Protein AF-A0A0F9AP62-F1 (afdb_monomer)

Nearest PDB structures (foldseek):
  9b1e-assembly1_J  TM=6.832E-01  e=3.474E+00  Saccharomyces cerevisiae W303
  2ya3-assembly1_B  TM=5.197E-01  e=8.000E+00  Homo sapiens
  3l0x-assembly1_B  TM=3.442E-01  e=4.967E+00  Saccharomyces cerevisiae
  3pge-assembly1_A  TM=2.169E-01  e=8.491E+00  Saccharomyces cerevisiae

Foldseek 3Di:
DVCVVQVFDDDPDLVCCLPVDVVNGVHPPQLSVLSNVLCVPAVVVVVLLVVLCVQPVCQQVDWDFDVPPHTDIFGFGFPCSVDPDPVPTDRVVSHGPVVSVVVNVVSVVVSVVSNCVVVVHDDDQDDDDDPCVPQPPCQVDFDFSDWDFRPDVVIWIWTWGDDNHDTDIDTD

pLDDT: mean 77.61, std 14.96, range [40.72, 95.38]

Sequence (172 aa):
MIGRELNVNLPQSMNRVITGRPQKYKIKVENFRIIKRYWSRSGKRVKVYRDVDQHHFVLASNVYLELKPKEKILVMFPDNPEVKKIEEFTYNNNYDAIEFLEKSFTELHSFIEEVAKEFGYKQEKFAQGINLDKVGELREKNGTIAVMIENVNPMRGLFINYDQGNLEIHPI

Solvent-accessible surface area (backbone atoms only — not comparable to full-atom values): 10634 Å² total; per-residue (Å²): 112,72,48,68,80,67,75,41,85,73,66,99,41,71,67,56,52,72,73,56,49,50,75,79,64,72,47,52,71,67,61,46,49,55,55,49,51,40,34,74,75,36,52,53,59,54,49,41,52,50,52,41,34,75,75,64,72,48,58,74,67,48,66,46,78,39,74,68,97,56,76,43,82,41,35,37,33,55,74,51,55,86,57,90,50,76,92,73,54,42,60,89,78,64,40,45,42,62,64,50,49,54,52,43,49,51,49,49,52,51,46,51,53,55,53,39,46,78,73,69,52,75,92,71,90,78,79,83,74,85,80,62,87,79,69,62,78,61,84,80,54,79,49,82,78,50,80,48,75,47,92,47,93,73,73,41,38,38,43,33,41,31,55,98,83,44,78,45,80,40,80,99

Secondary structure (DSSP, 8-state):
-HHHHTTS---SSHHHHHHS-GGGGT--HHHHHHHHHHIIIIIHHHHHHHHHHHHHS-TT--EEEE-SSS-EEEEEEPS-TT-S-GGG---TT-EEHHHHHHHHHHHHHHHHHHHHHHTT------------TTS--GGG--EEEEEEEE--SS-EEEEEEEETTEEEEEE-

Mean predicted aligned error: 12.1 Å

Radius of gyration: 21.31 Å; Cα contacts (8 Å, |Δi|>4): 179; chains: 1; bounding box: 46×51×43 Å

Structure (mmCIF, N/CA/C/O backbone):
data_AF-A0A0F9AP62-F1
#
_entry.id   AF-A0A0F9AP62-F1
#
loop_
_atom_site.group_PDB
_atom_site.id
_atom_site.type_symbol
_atom_site.label_atom_id
_atom_site.label_alt_id
_atom_site.label_comp_id
_atom_site.label_asym_id
_atom_site.label_entity_id
_atom_site.label_seq_id
_atom_site.pdbx_PDB_ins_code
_atom_site.Cartn_x
_atom_site.Cartn_y
_atom_site.Cartn_z
_atom_site.occupancy
_atom_site.B_iso_or_equiv
_atom_site.auth_seq_id
_atom_site.auth_comp_id
_atom_site.auth_asym_id
_atom_site.auth_atom_id
_atom_site.pdbx_PDB_model_num
ATOM 1 N N . MET A 1 1 ? -20.113 7.506 8.947 1.00 51.88 1 MET A N 1
ATOM 2 C CA . MET A 1 1 ? -18.933 8.191 8.359 1.00 51.88 1 MET A CA 1
ATOM 3 C C . MET A 1 1 ? -18.205 8.901 9.500 1.00 51.88 1 MET A C 1
ATOM 5 O O . MET A 1 1 ? -18.763 9.850 10.038 1.00 51.88 1 MET A O 1
ATOM 9 N N . ILE A 1 2 ? -17.018 8.427 9.901 1.00 57.50 2 ILE A N 1
ATOM 10 C CA . ILE A 1 2 ? -16.307 8.803 11.150 1.00 57.50 2 ILE A CA 1
ATOM 11 C C . ILE A 1 2 ? -16.162 10.329 11.349 1.00 57.50 2 ILE A C 1
ATOM 13 O O . ILE A 1 2 ? -16.253 10.826 12.466 1.00 57.50 2 ILE A O 1
ATOM 17 N N . GLY A 1 3 ? -16.016 11.108 10.270 1.00 59.00 3 GLY A N 1
ATOM 18 C CA . GLY A 1 3 ? -15.935 12.576 10.352 1.00 59.00 3 GLY A CA 1
ATOM 19 C C . GLY A 1 3 ? -17.182 13.257 10.938 1.00 59.00 3 GLY A C 1
ATOM 20 O O . GLY A 1 3 ? -17.052 14.277 11.611 1.00 59.00 3 GLY A O 1
ATOM 21 N N . ARG A 1 4 ? -18.380 12.679 10.746 1.00 63.47 4 ARG A N 1
ATOM 22 C CA . ARG A 1 4 ? -19.620 13.186 11.364 1.00 63.47 4 ARG A CA 1
ATOM 23 C C . ARG A 1 4 ? -19.666 12.906 12.864 1.00 63.47 4 ARG A C 1
ATOM 25 O O . ARG A 1 4 ? -20.085 13.776 13.614 1.00 63.47 4 ARG A O 1
ATOM 32 N N . GLU A 1 5 ? -19.201 11.736 13.297 1.00 66.88 5 GLU A N 1
ATOM 33 C CA . GLU A 1 5 ? -19.148 11.370 14.721 1.00 66.88 5 GLU A CA 1
ATOM 34 C C . GLU A 1 5 ? -18.139 12.223 15.496 1.00 66.88 5 GLU A C 1
ATOM 36 O O . GLU A 1 5 ? -18.385 12.596 16.638 1.00 66.88 5 GLU A O 1
ATOM 41 N N . LEU A 1 6 ? -17.019 12.585 14.863 1.00 66.94 6 LEU A N 1
ATOM 42 C CA . LEU A 1 6 ? -15.981 13.403 15.493 1.00 66.94 6 LEU A CA 1
ATOM 43 C C . LEU A 1 6 ? -16.259 14.918 15.430 1.00 66.94 6 LEU A C 1
ATOM 45 O O . LEU A 1 6 ? -15.515 15.689 16.036 1.00 66.94 6 LEU A O 1
ATOM 49 N N . ASN A 1 7 ? -17.295 15.354 14.700 1.00 71.69 7 ASN A N 1
ATOM 50 C CA . ASN A 1 7 ? -17.626 16.764 14.448 1.00 71.69 7 ASN A CA 1
ATOM 51 C C . ASN A 1 7 ? -16.391 17.616 14.067 1.00 71.69 7 ASN A C 1
ATOM 53 O O . ASN A 1 7 ? -16.155 18.705 14.602 1.00 71.69 7 ASN A O 1
ATOM 57 N N . VAL A 1 8 ? -15.550 17.075 13.180 1.00 70.31 8 VAL A N 1
ATOM 58 C CA . VAL A 1 8 ? -14.331 17.726 12.681 1.00 70.31 8 VAL A CA 1
ATOM 59 C C . VAL A 1 8 ? -14.197 17.537 11.179 1.00 70.31 8 VAL A C 1
ATOM 61 O O . VAL A 1 8 ? -14.470 16.468 10.632 1.00 70.31 8 VAL A O 1
ATOM 64 N N . ASN A 1 9 ? -13.686 18.572 10.515 1.00 70.75 9 ASN A N 1
ATOM 65 C CA . ASN A 1 9 ? -13.249 18.470 9.131 1.00 70.75 9 ASN A CA 1
ATOM 66 C C . ASN A 1 9 ? -11.968 17.634 9.078 1.00 70.75 9 ASN A C 1
ATOM 68 O O . ASN A 1 9 ? -10.872 18.121 9.374 1.00 70.75 9 ASN A O 1
ATOM 72 N N . LEU A 1 10 ? -12.116 16.360 8.719 1.00 69.81 10 LEU A N 1
ATOM 73 C CA . LEU A 1 10 ? -10.975 15.499 8.444 1.00 69.81 10 LEU A CA 1
ATOM 74 C C . LEU A 1 10 ? -10.227 16.033 7.212 1.00 69.81 10 LEU A C 1
ATOM 76 O O . LEU A 1 10 ? -10.851 16.466 6.240 1.00 69.81 10 LEU A O 1
ATOM 80 N N . PRO A 1 11 ? -8.887 16.042 7.228 1.00 73.25 11 PRO A N 1
ATOM 81 C CA . PRO A 1 11 ? -8.124 16.536 6.097 1.00 73.25 11 PRO A CA 1
ATOM 82 C C . PRO A 1 11 ? -8.248 15.577 4.910 1.00 73.25 11 PRO A C 1
ATOM 84 O O . PRO A 1 11 ? -8.296 14.361 5.071 1.00 73.25 11 PRO A O 1
ATOM 87 N N . GLN A 1 12 ? -8.189 16.131 3.699 1.00 77.81 12 GLN A N 1
ATOM 88 C CA . GLN A 1 12 ? -8.251 15.359 2.450 1.00 77.81 12 GLN A CA 1
ATOM 89 C C . GLN A 1 12 ? -7.050 14.427 2.219 1.00 77.81 12 GLN A C 1
ATOM 91 O O . GLN A 1 12 ? -7.062 13.625 1.292 1.00 77.81 12 GLN A O 1
ATOM 96 N N . SER A 1 13 ? -5.991 14.534 3.027 1.00 79.12 13 SER A N 1
ATOM 97 C CA . SER A 1 13 ? -4.840 13.644 2.927 1.00 79.12 13 SER A CA 1
ATOM 98 C C . SER A 1 13 ? -4.355 13.204 4.299 1.00 79.12 13 SER A C 1
ATOM 100 O O . SER A 1 13 ? -4.220 14.003 5.229 1.00 79.12 13 SER A O 1
ATOM 102 N N . MET A 1 14 ? -4.025 11.919 4.406 1.00 83.12 14 MET A N 1
ATOM 103 C CA . MET A 1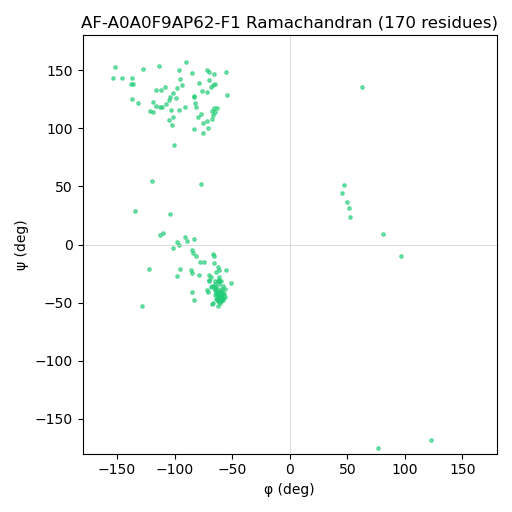 14 ? -3.455 11.344 5.622 1.00 83.12 14 MET A CA 1
ATOM 104 C C . MET A 1 14 ? -2.116 12.003 5.978 1.00 83.12 14 MET A C 1
ATOM 106 O O . MET A 1 14 ? -1.852 12.262 7.147 1.00 83.12 14 MET A O 1
ATOM 110 N N . ASN A 1 15 ? -1.325 12.410 4.979 1.00 84.88 15 ASN A N 1
ATOM 111 C CA . ASN A 1 15 ? -0.091 13.164 5.204 1.00 84.88 15 ASN A CA 1
ATOM 112 C C . ASN A 1 15 ? -0.331 14.456 6.013 1.00 84.88 15 ASN A C 1
ATOM 114 O O . ASN A 1 15 ? 0.454 14.769 6.900 1.00 84.88 15 ASN A O 1
ATOM 118 N N . ARG A 1 16 ? -1.442 15.175 5.775 1.00 84.12 16 ARG A N 1
ATOM 119 C CA . ARG A 1 16 ? -1.819 16.366 6.563 1.00 84.12 16 ARG A CA 1
ATOM 120 C C . ARG A 1 16 ? -2.226 16.036 8.000 1.00 84.12 16 ARG A C 1
ATOM 122 O O . ARG A 1 16 ? -2.076 16.897 8.867 1.00 84.12 16 ARG A O 1
ATOM 129 N N . VAL A 1 17 ? -2.746 14.833 8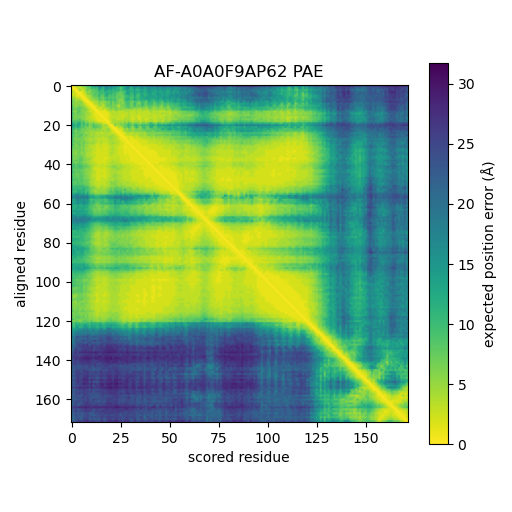.261 1.00 84.44 17 VAL A N 1
ATOM 130 C CA . VAL A 1 17 ? -2.984 14.349 9.634 1.00 84.44 17 VAL A CA 1
ATOM 131 C C . VAL A 1 17 ? -1.643 14.164 10.336 1.00 84.44 17 VAL A C 1
ATOM 133 O O . VAL A 1 17 ? -1.432 14.705 11.417 1.00 84.44 17 VAL A O 1
ATOM 136 N N . ILE A 1 18 ? -0.721 13.450 9.687 1.00 86.06 18 ILE A N 1
ATOM 137 C CA . ILE A 1 18 ? 0.583 13.086 10.249 1.00 86.06 18 ILE A CA 1
ATOM 138 C C . ILE A 1 18 ? 1.451 14.314 10.543 1.00 86.06 18 ILE A C 1
ATOM 140 O O . ILE A 1 18 ? 2.091 14.365 11.592 1.00 86.06 18 ILE A O 1
ATOM 144 N N . THR A 1 19 ? 1.458 15.314 9.658 1.00 84.38 19 THR A N 1
ATOM 145 C CA . THR A 1 19 ? 2.260 16.537 9.836 1.00 84.38 19 THR A CA 1
ATOM 146 C C . THR A 1 19 ? 1.574 17.601 10.699 1.00 84.38 19 THR A C 1
ATOM 148 O O . THR A 1 19 ? 2.249 18.431 11.303 1.00 84.38 19 THR A O 1
ATOM 151 N N . GLY A 1 20 ? 0.239 17.591 10.788 1.00 71.88 20 GLY A N 1
ATOM 152 C CA . GLY A 1 20 ? -0.566 18.690 11.336 1.00 71.88 20 GLY A CA 1
ATOM 153 C C . GLY A 1 20 ? -0.739 18.749 12.858 1.00 71.88 20 GLY A C 1
ATOM 154 O O . GLY A 1 20 ? -1.461 19.629 13.319 1.00 71.88 20 GLY A O 1
ATOM 155 N N . ARG A 1 21 ? -0.078 17.862 13.619 1.00 68.56 21 ARG A N 1
ATOM 156 C CA . ARG A 1 21 ? -0.275 17.595 15.063 1.00 68.56 21 ARG A CA 1
ATOM 157 C C . ARG A 1 21 ? -1.689 17.049 15.397 1.00 68.56 21 ARG A C 1
ATOM 159 O O . ARG A 1 21 ? -2.688 17.579 14.912 1.00 68.56 21 ARG A O 1
ATOM 166 N N . PRO A 1 22 ? -1.820 16.013 16.249 1.00 68.88 22 PRO A N 1
ATOM 167 C CA . PRO A 1 22 ? -3.103 15.342 16.524 1.00 68.88 22 PRO A CA 1
ATOM 168 C C . PRO A 1 22 ? -4.190 16.255 17.109 1.00 68.88 22 PRO A C 1
ATOM 170 O O . PRO A 1 22 ? -5.373 16.077 16.816 1.00 68.88 22 PRO A O 1
ATOM 173 N N . GLN A 1 23 ? -3.793 17.271 17.883 1.00 71.00 23 GLN A N 1
ATOM 174 C CA . GLN A 1 23 ? -4.707 18.202 18.551 1.00 71.00 23 GLN A CA 1
ATOM 175 C C . GLN A 1 23 ? -5.557 19.003 17.556 1.00 71.00 23 GLN A C 1
ATOM 177 O O . GLN A 1 23 ? -6.716 19.295 17.840 1.00 71.00 23 GLN A O 1
ATOM 182 N N . LYS A 1 24 ? -5.019 19.298 16.364 1.00 77.81 24 LYS A N 1
ATOM 183 C CA . LYS A 1 24 ? -5.723 20.057 15.321 1.00 77.81 24 LYS A CA 1
ATOM 184 C C . LYS A 1 24 ? -6.996 19.355 14.839 1.00 77.81 24 LYS A C 1
ATOM 186 O O . LYS A 1 24 ? -7.955 20.020 14.465 1.00 77.81 24 LYS A O 1
ATOM 191 N N . TYR A 1 25 ? -7.004 18.024 14.858 1.00 77.00 25 TYR A N 1
ATOM 192 C CA . TYR A 1 25 ? -8.103 17.208 14.337 1.00 77.00 25 TYR A CA 1
ATOM 193 C C . TYR A 1 25 ? -8.894 16.501 15.441 1.00 77.00 25 TYR A C 1
ATOM 195 O O . TYR A 1 25 ? -9.704 15.633 15.136 1.00 77.00 25 TYR A O 1
ATOM 203 N N . LYS A 1 26 ? -8.654 16.850 16.716 1.00 80.75 26 LYS A N 1
ATOM 204 C CA . LYS A 1 26 ? -9.278 16.213 17.891 1.00 80.75 26 LYS A CA 1
ATOM 205 C C . LYS A 1 26 ? -9.163 14.678 17.885 1.00 80.75 26 LYS A C 1
ATOM 207 O O . LYS A 1 26 ? -10.037 13.976 18.384 1.00 80.75 26 LYS A O 1
ATOM 212 N N . ILE A 1 27 ? -8.083 14.148 17.311 1.00 81.25 27 ILE A N 1
ATOM 213 C CA . ILE A 1 27 ? -7.835 12.705 17.266 1.00 81.25 27 ILE A CA 1
ATOM 214 C C . ILE A 1 27 ? -7.202 12.299 18.599 1.00 81.25 27 ILE A C 1
ATOM 216 O O . ILE A 1 27 ? -6.200 12.891 19.008 1.00 81.25 27 ILE A O 1
ATOM 220 N N . LYS A 1 28 ? -7.776 11.289 19.268 1.00 85.19 28 LYS A N 1
ATOM 221 C CA . LYS A 1 28 ? -7.199 10.693 20.486 1.00 85.19 28 LYS A CA 1
ATOM 222 C C . LYS A 1 28 ? -5.769 10.212 20.225 1.00 85.19 28 LYS A C 1
ATOM 224 O O . LYS A 1 28 ? -5.437 9.807 19.109 1.00 85.19 28 LYS A O 1
ATOM 229 N N . VAL A 1 29 ? -4.916 10.253 21.246 1.00 85.44 29 VAL A N 1
ATOM 230 C CA . VAL A 1 29 ? -3.488 9.917 21.110 1.00 85.44 29 VAL A CA 1
ATOM 231 C C . VAL A 1 29 ? -3.305 8.487 20.590 1.00 85.44 29 VAL A C 1
ATOM 233 O O . VAL A 1 29 ? -2.449 8.245 19.741 1.00 85.44 29 VAL A O 1
ATOM 236 N N . GLU A 1 30 ? -4.150 7.567 21.039 1.00 85.75 30 GLU A N 1
ATOM 237 C CA . GLU A 1 30 ? -4.185 6.152 20.669 1.00 85.75 30 GLU A CA 1
ATOM 238 C C . GLU A 1 30 ? -4.488 5.988 19.173 1.00 85.75 30 GLU A C 1
ATOM 240 O O . GLU A 1 30 ? -3.676 5.434 18.428 1.00 85.75 30 GLU A O 1
ATOM 245 N N . ASN A 1 31 ? -5.573 6.602 18.695 1.00 86.75 31 ASN A N 1
ATOM 246 C CA . ASN A 1 31 ? -5.947 6.606 17.277 1.00 86.75 31 ASN A CA 1
ATOM 247 C C . ASN A 1 31 ? -4.849 7.232 16.409 1.00 86.75 31 ASN A C 1
ATOM 249 O O . ASN A 1 31 ? -4.532 6.735 15.328 1.00 86.75 31 ASN A O 1
ATOM 253 N N . PHE A 1 32 ? -4.221 8.311 16.882 1.00 88.19 32 PHE A N 1
ATOM 254 C CA . PHE A 1 32 ? -3.126 8.942 16.154 1.00 88.19 32 PHE A CA 1
ATOM 255 C C . PHE A 1 32 ? -1.896 8.032 16.044 1.00 88.19 32 PHE A C 1
ATOM 257 O O . PHE A 1 32 ? -1.238 8.024 15.003 1.00 88.19 32 PHE A O 1
ATOM 264 N N . ARG A 1 33 ? -1.590 7.233 17.077 1.00 90.06 33 ARG A N 1
ATOM 265 C CA . ARG A 1 33 ? -0.510 6.234 17.024 1.00 90.06 33 ARG A CA 1
ATOM 266 C C . ARG A 1 33 ? -0.793 5.157 15.977 1.00 90.06 33 ARG A C 1
ATOM 268 O O . ARG A 1 33 ? 0.118 4.836 15.216 1.00 90.06 33 ARG A O 1
ATOM 275 N N . ILE A 1 34 ? -2.029 4.662 15.893 1.00 92.38 34 ILE A N 1
ATOM 276 C CA . ILE A 1 34 ? -2.455 3.683 14.876 1.00 92.38 34 ILE A CA 1
ATOM 277 C C . ILE A 1 34 ? -2.272 4.261 13.465 1.00 92.38 34 ILE A C 1
ATOM 279 O O . ILE A 1 34 ? -1.582 3.667 12.634 1.00 92.38 34 ILE A O 1
ATOM 283 N N . ILE A 1 35 ? -2.785 5.474 13.222 1.00 91.62 35 ILE A N 1
ATOM 284 C CA . ILE A 1 35 ? -2.648 6.173 11.931 1.00 91.62 35 ILE A CA 1
ATOM 285 C C . ILE A 1 35 ? -1.170 6.379 11.575 1.00 91.62 35 ILE A C 1
ATOM 287 O O . ILE A 1 35 ? -0.754 6.106 10.448 1.00 91.62 35 ILE A O 1
ATOM 291 N N . LYS A 1 36 ? -0.352 6.835 12.532 1.00 91.81 36 LYS A N 1
ATOM 292 C CA . LYS A 1 36 ? 1.081 7.069 12.316 1.00 91.81 36 LYS A CA 1
ATOM 293 C C . LYS A 1 36 ? 1.826 5.780 11.983 1.00 91.81 36 LYS A C 1
ATOM 295 O O . LYS A 1 36 ? 2.654 5.799 11.075 1.00 91.81 36 LYS A O 1
ATOM 300 N N . ARG A 1 37 ? 1.514 4.680 12.674 1.00 94.38 37 ARG A N 1
ATOM 301 C CA . ARG A 1 37 ? 2.108 3.361 12.431 1.00 94.38 37 ARG A CA 1
ATOM 302 C C . ARG A 1 37 ? 1.781 2.848 11.031 1.00 94.38 37 ARG A C 1
ATOM 304 O O . ARG A 1 37 ? 2.699 2.454 10.315 1.00 94.38 37 ARG A O 1
ATOM 311 N N . TYR A 1 38 ? 0.512 2.892 10.626 1.00 95.38 38 TYR A N 1
ATOM 312 C CA . TYR A 1 38 ? 0.111 2.517 9.267 1.00 95.38 38 TYR A CA 1
ATOM 313 C C . TYR A 1 38 ? 0.827 3.374 8.217 1.00 95.38 38 TYR A C 1
ATOM 315 O O . TYR A 1 38 ? 1.414 2.852 7.266 1.00 95.38 38 TYR A O 1
ATOM 323 N N . TRP A 1 39 ? 0.841 4.694 8.420 1.00 94.75 39 TRP A N 1
ATOM 324 C CA . TRP A 1 39 ? 1.472 5.623 7.491 1.00 94.75 39 TRP A CA 1
ATOM 325 C C . TRP A 1 39 ? 2.963 5.341 7.298 1.00 94.75 39 TRP A C 1
ATOM 327 O O . TRP A 1 39 ? 3.438 5.338 6.164 1.00 94.75 39 TRP A O 1
ATOM 337 N N . SER A 1 40 ? 3.698 5.085 8.387 1.00 93.00 40 SER A N 1
ATOM 338 C CA . SER A 1 40 ? 5.132 4.790 8.322 1.00 93.00 40 SER A CA 1
ATOM 339 C C . SER A 1 40 ? 5.448 3.430 7.707 1.00 93.00 40 SER A C 1
ATOM 341 O O . SER A 1 40 ? 6.511 3.289 7.115 1.00 93.00 40 SER A O 1
ATOM 343 N N . ARG A 1 41 ? 4.557 2.442 7.860 1.00 93.12 41 ARG A N 1
ATOM 344 C CA . ARG A 1 41 ? 4.772 1.076 7.362 1.00 93.12 41 ARG A CA 1
ATOM 345 C C . ARG A 1 41 ? 4.417 0.918 5.884 1.00 93.12 41 ARG A C 1
ATOM 347 O O . ARG A 1 41 ? 5.236 0.411 5.129 1.00 93.12 41 ARG A O 1
ATOM 354 N N . SER A 1 42 ? 3.242 1.408 5.483 1.00 94.19 42 SER A N 1
ATOM 355 C CA . SER A 1 42 ? 2.708 1.225 4.124 1.00 94.19 42 SER A CA 1
ATOM 356 C C . SER A 1 42 ? 2.276 2.526 3.474 1.00 94.19 42 SER A C 1
ATOM 358 O O . SER A 1 42 ? 2.704 2.850 2.366 1.00 94.19 42 SER A O 1
ATOM 360 N N . GLY A 1 43 ? 1.428 3.297 4.167 1.00 93.75 43 GLY A N 1
ATOM 361 C CA . GLY A 1 43 ? 0.625 4.345 3.531 1.00 93.75 43 GLY A CA 1
ATOM 362 C C . GLY A 1 43 ? 1.457 5.405 2.806 1.00 93.75 43 GLY A C 1
ATOM 363 O O . GLY A 1 43 ? 1.075 5.860 1.726 1.00 93.75 43 GLY A O 1
ATOM 364 N N . LYS A 1 44 ? 2.628 5.757 3.354 1.00 94.25 44 LYS A N 1
ATOM 365 C CA . LYS A 1 44 ? 3.559 6.683 2.704 1.00 94.25 44 LYS A CA 1
ATOM 366 C C . LYS A 1 44 ? 4.061 6.133 1.368 1.00 94.25 44 LYS A C 1
ATOM 368 O O . LYS A 1 44 ? 4.047 6.872 0.391 1.00 94.25 44 LYS A O 1
ATOM 373 N N . ARG A 1 45 ? 4.496 4.870 1.315 1.00 93.25 45 ARG A N 1
ATOM 374 C CA . ARG A 1 45 ? 5.080 4.265 0.108 1.00 93.25 45 ARG A CA 1
ATOM 375 C C . ARG A 1 45 ? 4.021 4.019 -0.966 1.00 93.25 45 ARG A C 1
ATOM 377 O O . ARG A 1 45 ? 4.250 4.370 -2.116 1.00 93.25 45 ARG A O 1
ATOM 384 N N . VAL A 1 46 ? 2.832 3.552 -0.571 1.00 94.31 46 VAL A N 1
ATOM 385 C CA . VAL A 1 46 ? 1.668 3.429 -1.471 1.00 94.31 46 VAL A CA 1
ATOM 386 C C . VAL A 1 46 ? 1.333 4.770 -2.117 1.00 94.31 46 VAL A C 1
ATOM 388 O O . VAL A 1 46 ? 1.134 4.837 -3.326 1.00 94.31 46 VAL A O 1
ATOM 391 N N . LYS A 1 47 ? 1.316 5.860 -1.334 1.00 92.94 47 LYS A N 1
ATOM 392 C CA . LYS A 1 47 ? 1.101 7.203 -1.885 1.00 92.94 47 LYS A CA 1
ATOM 393 C C . LYS A 1 47 ? 2.148 7.544 -2.945 1.00 92.94 47 LYS A C 1
ATOM 395 O O . LYS A 1 47 ? 1.767 8.071 -3.978 1.00 92.94 47 LYS A O 1
ATOM 400 N N . VAL A 1 48 ? 3.430 7.288 -2.684 1.00 92.81 48 VAL A N 1
ATOM 401 C CA . VAL A 1 48 ? 4.502 7.645 -3.627 1.00 92.81 48 VAL A CA 1
ATOM 402 C C . VAL A 1 48 ? 4.320 6.909 -4.956 1.00 92.81 48 VAL A C 1
ATOM 404 O O . VAL A 1 48 ? 4.288 7.558 -5.994 1.00 92.81 48 VAL A O 1
ATOM 407 N N . TYR A 1 49 ? 4.085 5.596 -4.936 1.00 93.06 49 TYR A N 1
ATOM 408 C CA . TYR A 1 49 ? 3.842 4.837 -6.167 1.00 93.06 49 TYR A CA 1
ATOM 409 C C . TYR A 1 49 ? 2.548 5.242 -6.885 1.00 93.06 49 TYR A C 1
ATOM 411 O O . TYR A 1 49 ? 2.538 5.371 -8.104 1.00 93.06 49 TYR A O 1
ATOM 419 N N . ARG A 1 50 ? 1.468 5.528 -6.151 1.00 91.12 50 ARG A N 1
ATOM 420 C CA . ARG A 1 50 ? 0.241 6.072 -6.749 1.00 91.12 50 ARG A CA 1
ATOM 421 C C . ARG A 1 50 ? 0.489 7.425 -7.420 1.00 91.12 50 ARG A C 1
ATOM 423 O O . ARG A 1 50 ? -0.059 7.680 -8.483 1.00 91.12 50 ARG A O 1
ATOM 430 N N . ASP A 1 51 ? 1.280 8.297 -6.799 1.00 90.00 51 ASP A N 1
ATOM 431 C CA . ASP A 1 51 ? 1.608 9.599 -7.380 1.00 90.00 51 ASP A CA 1
ATOM 432 C C . ASP A 1 51 ? 2.435 9.411 -8.676 1.00 90.00 51 ASP A C 1
ATOM 434 O O . ASP A 1 51 ? 2.175 10.100 -9.659 1.00 90.00 51 ASP A O 1
ATOM 438 N N . VAL A 1 52 ? 3.352 8.433 -8.734 1.00 88.88 52 VAL A N 1
ATOM 439 C CA . VAL A 1 52 ? 4.058 8.074 -9.982 1.00 88.88 52 VAL A CA 1
ATOM 440 C C . VAL A 1 52 ? 3.081 7.602 -11.060 1.00 88.88 52 VAL A C 1
ATOM 442 O O . VAL A 1 52 ? 3.149 8.084 -12.187 1.00 88.88 52 VAL A O 1
ATOM 445 N N . ASP A 1 53 ? 2.151 6.705 -10.730 1.00 87.56 53 ASP A N 1
ATOM 446 C CA . ASP A 1 53 ? 1.149 6.204 -11.681 1.00 87.56 53 ASP A CA 1
ATOM 447 C C . ASP A 1 53 ? 0.273 7.338 -12.237 1.00 87.56 53 ASP A C 1
ATOM 449 O O . ASP A 1 53 ? 0.106 7.464 -13.446 1.00 87.56 53 ASP A O 1
ATOM 453 N N . GLN A 1 54 ? -0.183 8.244 -11.367 1.00 85.75 54 GLN A N 1
ATOM 454 C CA . GLN A 1 54 ? -1.003 9.396 -11.753 1.00 85.75 54 GLN A CA 1
ATOM 455 C C . GLN A 1 54 ? -0.281 10.406 -12.654 1.00 85.75 54 GLN A C 1
ATOM 457 O O . GLN A 1 54 ? -0.934 11.092 -13.440 1.00 85.75 54 GLN A O 1
ATOM 462 N N . HIS A 1 55 ? 1.037 10.555 -12.508 1.00 84.56 55 HIS A N 1
ATOM 463 C CA . HIS A 1 55 ? 1.807 11.562 -13.242 1.00 84.56 55 HIS A CA 1
ATOM 464 C C . HIS A 1 55 ? 2.512 11.018 -14.479 1.00 84.56 55 HIS A C 1
ATOM 466 O O . HIS A 1 55 ? 2.757 11.777 -15.416 1.00 84.56 55 HIS A O 1
ATOM 472 N N . HIS A 1 56 ? 2.832 9.729 -14.485 1.00 77.56 56 HIS A N 1
ATOM 473 C CA . HIS A 1 56 ? 3.665 9.131 -15.514 1.00 77.56 56 HIS A CA 1
ATOM 474 C C . HIS A 1 56 ? 2.979 7.974 -16.246 1.00 77.56 56 HIS A C 1
ATOM 476 O O . HIS A 1 56 ? 3.389 7.678 -17.359 1.00 77.56 56 HIS A O 1
ATOM 482 N N . PHE A 1 57 ? 1.948 7.329 -15.679 1.00 74.38 57 PHE A N 1
ATOM 483 C CA . PHE A 1 57 ? 1.293 6.137 -16.252 1.00 74.38 57 PHE A CA 1
ATOM 484 C C . PHE A 1 57 ? 2.272 4.999 -16.620 1.00 74.38 57 PHE A C 1
ATOM 486 O O .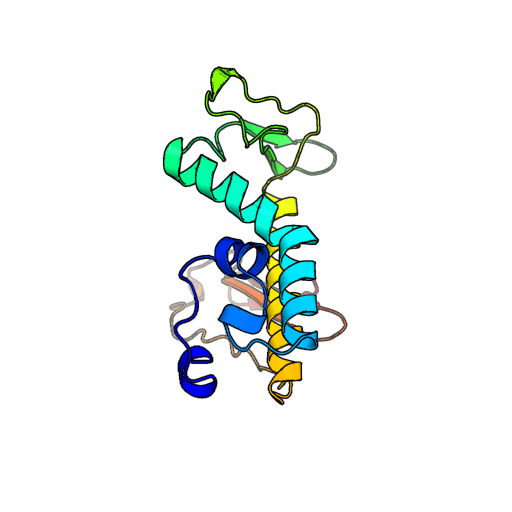 PHE A 1 57 ? 1.985 4.164 -17.474 1.00 74.38 57 PHE A O 1
ATOM 493 N N . VAL A 1 58 ? 3.449 4.957 -15.982 1.00 77.19 58 VAL A N 1
ATOM 494 C CA . VAL A 1 58 ? 4.536 4.003 -16.286 1.00 77.19 58 VAL A CA 1
ATOM 495 C C . VAL A 1 58 ? 4.786 3.000 -15.168 1.00 77.19 58 VAL A C 1
ATOM 497 O O . VAL A 1 58 ? 5.767 2.260 -15.220 1.00 77.19 58 VAL A O 1
ATOM 500 N N . LEU A 1 59 ? 3.942 2.956 -14.136 1.00 78.06 59 LEU A N 1
ATOM 501 C CA . LEU A 1 59 ? 4.216 2.121 -12.965 1.00 78.06 59 LEU A CA 1
ATOM 502 C C . LEU A 1 59 ? 4.308 0.625 -13.316 1.00 78.06 59 LEU A C 1
ATOM 504 O O . LEU A 1 59 ? 5.047 -0.113 -12.676 1.00 78.06 59 LEU A O 1
ATOM 508 N N . ALA A 1 60 ? 3.604 0.211 -14.373 1.00 78.12 60 ALA A N 1
ATOM 509 C CA . ALA A 1 60 ? 3.621 -1.138 -14.934 1.00 78.12 60 ALA A CA 1
ATOM 510 C C . ALA A 1 60 ? 4.431 -1.241 -16.245 1.00 78.12 60 ALA A C 1
ATOM 512 O O . ALA A 1 60 ? 4.135 -2.079 -17.087 1.00 78.12 60 ALA A O 1
ATOM 513 N N . SER A 1 61 ? 5.422 -0.370 -16.460 1.00 80.06 61 SER A N 1
ATOM 514 C CA . SER A 1 61 ? 6.255 -0.384 -17.679 1.00 80.06 61 SER A CA 1
ATOM 515 C C . SER A 1 61 ? 7.348 -1.457 -17.665 1.00 80.06 61 SER A C 1
ATOM 517 O O . SER A 1 61 ? 7.773 -1.913 -18.722 1.00 80.06 61 SER A O 1
ATOM 519 N N . ASN A 1 62 ? 7.803 -1.868 -16.479 1.00 85.62 62 ASN A N 1
ATOM 520 C CA . ASN A 1 62 ? 8.855 -2.867 -16.312 1.00 85.62 62 ASN A CA 1
ATOM 521 C C . ASN A 1 62 ? 8.233 -4.222 -15.973 1.00 85.62 62 ASN A C 1
ATOM 523 O O . ASN A 1 62 ? 8.078 -4.569 -14.802 1.00 85.62 62 ASN A O 1
ATOM 527 N N . VAL A 1 63 ? 7.844 -4.961 -17.011 1.00 87.75 63 VAL A N 1
ATOM 528 C CA . VAL A 1 63 ? 7.170 -6.259 -16.891 1.00 87.75 63 VAL A CA 1
ATOM 529 C C . VAL A 1 63 ? 8.036 -7.360 -17.484 1.00 87.75 63 VAL A C 1
ATOM 531 O O . VAL A 1 63 ? 8.541 -7.229 -18.597 1.00 87.75 63 VAL A O 1
ATOM 534 N N . TYR A 1 64 ? 8.172 -8.459 -16.753 1.00 87.31 64 TYR A N 1
ATOM 535 C CA . TYR A 1 64 ? 8.957 -9.624 -17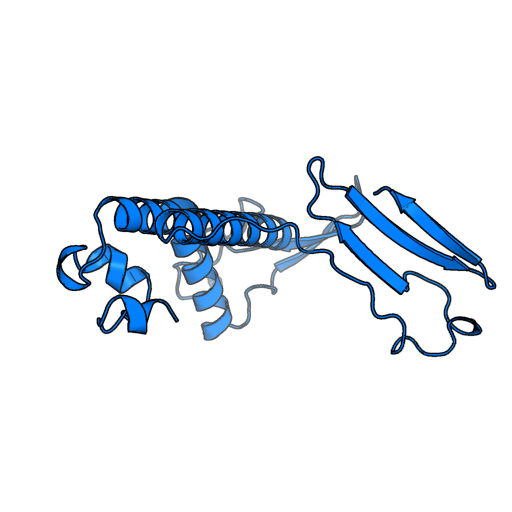.140 1.00 87.31 64 TYR A CA 1
ATOM 536 C C . TYR A 1 64 ? 8.106 -10.887 -17.030 1.00 87.31 64 TYR A C 1
ATOM 538 O O . TYR A 1 64 ? 7.202 -10.972 -16.200 1.00 87.31 64 TYR A O 1
ATOM 546 N N . LEU A 1 65 ? 8.417 -11.886 -17.851 1.00 88.12 65 LEU A N 1
ATOM 547 C CA . LEU A 1 65 ? 7.895 -13.238 -17.692 1.00 88.12 65 LEU A CA 1
ATOM 548 C C . LEU A 1 65 ? 8.986 -14.092 -17.044 1.00 88.12 65 LEU A C 1
ATOM 550 O O . LEU A 1 65 ? 10.012 -14.376 -17.663 1.00 88.12 65 LEU A O 1
ATOM 554 N N . GLU A 1 66 ? 8.784 -14.480 -15.789 1.00 85.62 66 GLU A N 1
ATOM 555 C CA . GLU A 1 66 ? 9.637 -15.457 -15.118 1.00 85.62 66 GLU A CA 1
ATOM 556 C C . GLU A 1 66 ? 9.177 -16.854 -15.532 1.00 85.62 66 GLU A C 1
ATOM 558 O O . GLU A 1 66 ? 8.018 -17.191 -15.337 1.00 85.62 66 GLU A O 1
ATOM 563 N N . LEU A 1 67 ? 10.066 -17.661 -16.122 1.00 88.19 67 LEU A N 1
ATOM 564 C CA . LEU A 1 67 ? 9.740 -19.015 -16.600 1.00 88.19 67 LEU A CA 1
ATOM 565 C C . LEU A 1 67 ? 10.092 -20.118 -15.588 1.00 88.19 67 LEU A C 1
ATOM 567 O O . LEU A 1 67 ? 9.590 -21.236 -15.681 1.00 88.19 67 LEU A O 1
ATOM 571 N N . LYS A 1 68 ? 10.998 -19.840 -14.644 1.00 84.25 68 LYS A N 1
ATOM 572 C CA . LYS A 1 68 ? 11.477 -20.784 -13.624 1.00 84.25 68 LYS A CA 1
ATOM 573 C C . LYS A 1 68 ? 11.757 -20.029 -12.320 1.00 84.25 68 LYS A C 1
ATOM 575 O O . LYS A 1 68 ? 12.308 -18.937 -12.400 1.00 84.25 68 LYS A O 1
ATOM 580 N N . PRO A 1 69 ? 11.476 -20.615 -11.139 1.00 84.62 69 PRO A N 1
ATOM 581 C CA . PRO A 1 69 ? 10.988 -21.982 -10.912 1.00 84.62 69 PRO A CA 1
ATOM 582 C C . PRO A 1 69 ? 9.491 -22.173 -11.195 1.00 84.62 69 PRO A C 1
ATOM 584 O O . PRO A 1 69 ? 9.047 -23.311 -11.327 1.00 84.62 69 PRO A O 1
ATOM 587 N N . LYS A 1 70 ? 8.723 -21.087 -11.310 1.00 82.25 70 LYS A N 1
ATOM 588 C CA . LYS A 1 70 ? 7.298 -21.105 -11.637 1.00 82.25 70 LYS A CA 1
ATOM 589 C C . LYS A 1 70 ? 7.018 -20.026 -12.671 1.00 82.25 70 LYS A C 1
ATOM 591 O O . LYS A 1 70 ? 7.542 -18.925 -12.545 1.00 82.25 70 LYS A O 1
ATOM 596 N N . GLU A 1 71 ? 6.192 -20.344 -13.660 1.00 86.69 71 GLU A N 1
ATOM 597 C CA . GLU A 1 71 ? 5.776 -19.363 -14.655 1.00 86.69 71 GLU A CA 1
ATOM 598 C C . GLU A 1 71 ? 4.927 -18.269 -13.994 1.00 86.69 71 GLU A C 1
ATOM 600 O O . GLU A 1 71 ? 3.873 -18.562 -13.419 1.00 86.69 71 GLU A O 1
ATOM 605 N N . LYS A 1 72 ? 5.404 -17.020 -14.021 1.00 85.75 72 LYS A N 1
ATOM 606 C CA . LYS A 1 72 ? 4.665 -15.863 -13.504 1.00 85.75 72 LYS A CA 1
ATOM 607 C C . LYS A 1 72 ? 5.038 -14.569 -14.214 1.00 85.75 72 LYS A C 1
ATOM 609 O O . LYS A 1 72 ? 6.160 -14.388 -14.682 1.00 85.75 72 LYS A O 1
ATOM 614 N N . ILE A 1 73 ? 4.087 -13.642 -14.239 1.00 85.19 73 ILE A N 1
ATOM 615 C CA . ILE A 1 73 ? 4.334 -12.264 -14.655 1.00 85.19 73 ILE A CA 1
ATOM 616 C C . ILE A 1 73 ? 4.883 -11.504 -13.451 1.00 85.19 73 ILE A C 1
ATOM 618 O O . ILE A 1 73 ? 4.286 -11.500 -12.378 1.00 85.19 73 ILE A O 1
ATOM 622 N N . LEU A 1 74 ? 6.020 -10.860 -13.658 1.00 87.44 74 LEU A N 1
ATOM 623 C CA . LEU A 1 74 ? 6.673 -9.976 -12.715 1.00 87.44 74 LEU A CA 1
ATOM 624 C C . LEU A 1 74 ? 6.458 -8.540 -13.170 1.00 87.44 74 LEU A C 1
ATOM 626 O O . LEU A 1 74 ? 6.823 -8.191 -14.289 1.00 87.44 74 LEU A O 1
ATOM 630 N N . VAL A 1 75 ? 5.909 -7.696 -12.305 1.00 90.56 75 VAL A N 1
ATOM 631 C CA . VAL A 1 75 ? 5.810 -6.254 -12.551 1.00 90.56 75 VAL A CA 1
ATOM 632 C C . VAL A 1 75 ? 6.728 -5.572 -11.552 1.00 90.56 75 VAL A C 1
ATOM 634 O O . VAL A 1 75 ? 6.537 -5.725 -10.354 1.00 90.56 75 VAL A O 1
ATOM 637 N N . MET A 1 76 ? 7.745 -4.856 -12.019 1.00 91.44 76 MET A N 1
ATOM 638 C CA . MET A 1 76 ? 8.755 -4.251 -11.155 1.00 91.44 76 MET A CA 1
ATOM 639 C C . MET A 1 76 ? 8.452 -2.780 -10.910 1.00 91.44 76 MET A C 1
ATOM 641 O O . MET A 1 76 ? 8.324 -1.985 -11.842 1.00 91.44 76 MET A O 1
ATOM 645 N N . PHE A 1 77 ? 8.386 -2.404 -9.639 1.00 92.81 77 PHE A N 1
ATOM 646 C CA . PHE A 1 77 ? 8.336 -1.013 -9.220 1.00 92.81 77 PHE A CA 1
ATOM 647 C C . PHE A 1 77 ? 9.737 -0.410 -9.113 1.00 92.81 77 PHE A C 1
ATOM 649 O O . PHE A 1 77 ? 10.679 -1.111 -8.739 1.00 92.81 77 PHE A O 1
ATOM 656 N N . PRO A 1 78 ? 9.882 0.899 -9.397 1.00 93.06 78 PRO A N 1
ATOM 657 C CA . PRO A 1 78 ? 11.164 1.565 -9.253 1.00 93.06 78 PRO A CA 1
ATOM 658 C C . PRO A 1 78 ? 11.590 1.623 -7.782 1.00 93.06 78 PRO A C 1
ATOM 660 O O . PRO A 1 78 ? 10.758 1.752 -6.872 1.00 93.06 78 PRO A O 1
ATOM 663 N N . ASP A 1 79 ? 12.897 1.552 -7.549 1.00 92.56 79 ASP A N 1
ATOM 664 C CA . ASP A 1 79 ? 13.508 1.651 -6.220 1.00 92.56 79 ASP A CA 1
ATOM 665 C C . ASP A 1 79 ? 13.411 3.068 -5.648 1.00 92.56 79 ASP A C 1
ATOM 667 O O . ASP A 1 79 ? 13.322 3.246 -4.433 1.00 92.56 79 ASP A O 1
ATOM 671 N N . ASN A 1 80 ? 13.428 4.057 -6.542 1.00 93.19 80 ASN A N 1
ATOM 672 C CA . ASN A 1 80 ? 13.516 5.492 -6.284 1.00 93.19 80 ASN A CA 1
ATOM 673 C C . ASN A 1 80 ? 12.291 6.259 -6.836 1.00 93.19 80 ASN A C 1
ATOM 675 O O . ASN A 1 80 ? 12.439 7.203 -7.619 1.00 93.19 80 ASN A O 1
ATOM 679 N N . PRO A 1 81 ? 11.055 5.879 -6.459 1.00 91.81 81 PRO A N 1
ATOM 680 C CA . PRO A 1 81 ? 9.829 6.444 -7.028 1.00 91.81 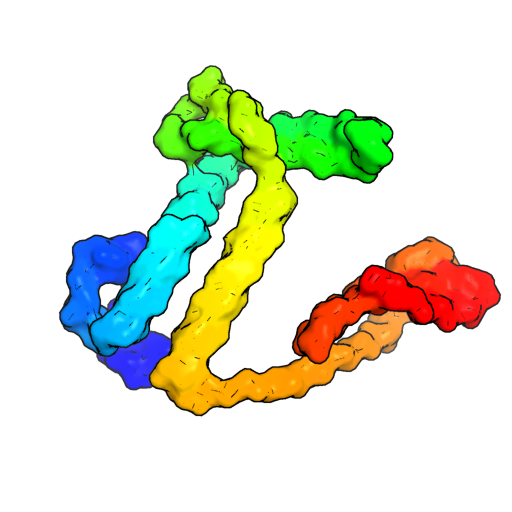81 PRO A CA 1
ATOM 681 C C . PRO A 1 81 ? 9.600 7.930 -6.690 1.00 91.81 81 PRO A C 1
ATOM 683 O O . PRO A 1 81 ? 8.669 8.550 -7.190 1.00 91.81 81 PRO A O 1
ATOM 686 N N . GLU A 1 82 ? 10.408 8.523 -5.814 1.00 91.12 82 GLU A N 1
ATOM 687 C CA . GLU A 1 82 ? 10.422 9.959 -5.530 1.00 91.12 82 GLU A CA 1
ATOM 688 C C . GLU A 1 82 ? 11.070 10.815 -6.629 1.00 91.12 82 GLU A C 1
ATOM 690 O O . GLU A 1 82 ? 10.910 12.042 -6.624 1.00 91.12 82 GLU A O 1
ATOM 695 N N . VAL A 1 83 ? 11.813 10.195 -7.547 1.00 91.06 83 VAL A N 1
ATOM 696 C CA . VAL A 1 83 ? 12.439 10.889 -8.671 1.00 91.06 83 VAL A CA 1
ATOM 697 C C . VAL A 1 83 ? 11.369 11.336 -9.672 1.00 91.06 83 VAL A C 1
ATOM 699 O O . VAL A 1 83 ? 10.374 10.658 -9.900 1.00 91.06 83 VAL A O 1
ATOM 702 N N . LYS A 1 84 ? 11.537 12.530 -10.254 1.00 84.00 84 LYS A N 1
ATOM 703 C CA . LYS A 1 84 ? 10.529 13.130 -11.152 1.00 84.00 84 LYS A CA 1
ATOM 704 C C . LYS A 1 84 ? 10.653 12.690 -12.607 1.00 84.00 84 LYS A C 1
ATOM 706 O O . LYS A 1 84 ? 9.720 12.885 -13.378 1.00 84.00 84 LYS A O 1
ATOM 711 N N . LYS A 1 85 ? 11.834 12.226 -13.003 1.00 87.25 85 LYS A N 1
ATOM 712 C CA . LYS A 1 85 ? 12.143 11.834 -14.374 1.00 87.25 85 LYS 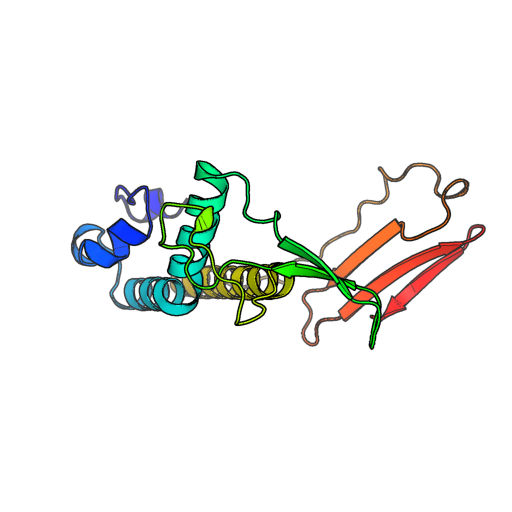A CA 1
ATOM 713 C C . LYS A 1 85 ? 12.148 10.320 -14.466 1.00 87.25 85 LYS A C 1
ATOM 715 O O . LYS A 1 85 ? 12.837 9.663 -13.692 1.00 87.25 85 LYS A O 1
ATOM 720 N N . ILE A 1 86 ? 11.385 9.788 -15.412 1.00 86.38 86 ILE A N 1
ATOM 721 C CA . ILE A 1 86 ? 11.218 8.342 -15.596 1.00 86.38 86 ILE A CA 1
ATOM 722 C C . ILE A 1 86 ? 12.550 7.712 -16.013 1.00 86.38 86 ILE A C 1
ATOM 724 O O . ILE A 1 86 ? 12.867 6.601 -15.605 1.00 86.38 86 ILE A O 1
ATOM 728 N N . GLU A 1 87 ? 13.363 8.445 -16.775 1.00 89.06 87 GLU A N 1
ATOM 729 C CA . GLU A 1 87 ? 14.661 7.990 -17.279 1.00 89.06 87 GLU A CA 1
ATOM 730 C C . GLU A 1 87 ? 15.687 7.760 -16.157 1.00 89.06 87 GLU A C 1
ATOM 732 O O . GLU A 1 87 ? 16.707 7.112 -16.371 1.00 89.06 87 GLU A O 1
ATOM 737 N N . GLU A 1 88 ? 15.426 8.293 -14.961 1.00 91.88 88 GLU A N 1
ATOM 738 C CA . GLU A 1 88 ? 16.276 8.159 -13.777 1.00 91.88 88 GLU A CA 1
ATOM 739 C C . GLU A 1 88 ? 15.787 7.041 -12.829 1.00 91.88 88 GLU A C 1
ATOM 741 O O . GLU A 1 88 ? 16.372 6.836 -11.762 1.00 91.88 88 GLU A O 1
ATOM 746 N N . PHE A 1 89 ? 14.723 6.310 -13.182 1.00 92.44 89 PHE A N 1
ATOM 747 C CA . PHE A 1 89 ? 14.230 5.187 -12.383 1.00 92.44 89 PHE A CA 1
ATOM 748 C C . PHE A 1 89 ? 15.198 4.001 -12.398 1.00 92.44 89 PHE A C 1
ATOM 750 O O . PHE A 1 89 ? 15.698 3.592 -13.445 1.00 92.44 89 PHE A O 1
ATOM 757 N N . THR A 1 90 ? 15.429 3.414 -11.223 1.00 92.25 90 THR A N 1
ATOM 758 C CA . THR A 1 90 ? 16.237 2.200 -11.052 1.00 92.25 90 THR A CA 1
ATOM 759 C C . THR A 1 90 ? 15.376 1.036 -10.573 1.00 92.25 90 THR A C 1
ATOM 761 O O . THR A 1 90 ? 14.357 1.246 -9.919 1.00 92.25 90 THR A O 1
ATOM 764 N N . TYR A 1 91 ? 15.793 -0.194 -10.885 1.00 91.94 91 TYR A N 1
ATOM 765 C CA . TYR A 1 91 ? 15.038 -1.427 -10.600 1.00 91.94 91 TYR A CA 1
ATOM 766 C C . TYR A 1 91 ? 15.924 -2.532 -9.997 1.00 91.94 91 TYR A C 1
ATOM 768 O O . TYR A 1 91 ? 15.682 -3.722 -10.172 1.00 91.94 91 TYR A O 1
ATOM 776 N N . ASN A 1 92 ? 16.980 -2.144 -9.289 1.00 91.06 92 ASN A N 1
ATOM 777 C CA . ASN A 1 92 ? 18.012 -3.038 -8.775 1.00 91.06 92 ASN A CA 1
ATOM 778 C C . ASN A 1 92 ? 17.515 -3.943 -7.640 1.00 91.06 92 ASN A C 1
ATOM 780 O O . ASN A 1 92 ? 18.075 -5.020 -7.443 1.00 91.06 92 ASN A O 1
ATOM 784 N N . ASN A 1 93 ? 16.486 -3.536 -6.885 1.00 87.56 93 ASN A N 1
ATOM 785 C CA . ASN A 1 93 ? 15.981 -4.345 -5.770 1.00 87.56 93 ASN A CA 1
ATOM 786 C C . ASN A 1 93 ? 14.883 -5.338 -6.176 1.00 87.56 93 ASN A C 1
ATOM 788 O O . ASN A 1 93 ? 14.353 -6.011 -5.293 1.00 87.56 93 ASN A O 1
ATOM 792 N N . ASN A 1 94 ? 14.531 -5.426 -7.467 1.00 84.62 94 ASN A N 1
ATOM 793 C CA . ASN A 1 94 ? 13.486 -6.315 -7.989 1.00 84.62 94 ASN A CA 1
ATOM 794 C C . ASN A 1 94 ? 12.187 -6.249 -7.168 1.00 84.62 94 ASN A C 1
ATOM 796 O O . ASN A 1 94 ? 11.670 -7.262 -6.693 1.00 84.62 94 ASN A O 1
ATOM 800 N N . TYR A 1 95 ? 11.689 -5.032 -6.941 1.00 88.00 95 TYR A N 1
ATOM 801 C CA . TYR A 1 95 ? 10.515 -4.821 -6.106 1.00 88.00 95 TYR A CA 1
ATOM 802 C C . TYR A 1 95 ? 9.240 -5.224 -6.853 1.00 88.00 95 TYR A C 1
ATOM 804 O O . TYR A 1 95 ? 8.701 -4.436 -7.632 1.00 88.00 95 TYR A O 1
ATOM 812 N N . ASP A 1 96 ? 8.770 -6.451 -6.618 1.00 90.56 96 ASP A N 1
ATOM 813 C CA . ASP A 1 96 ? 7.547 -6.978 -7.225 1.00 90.56 96 ASP A CA 1
ATOM 814 C C . ASP A 1 96 ? 6.324 -6.166 -6.769 1.00 90.56 96 ASP A C 1
ATOM 816 O O . ASP A 1 96 ? 5.980 -6.086 -5.585 1.00 90.56 96 ASP A O 1
ATOM 820 N N . ALA A 1 97 ? 5.672 -5.535 -7.739 1.00 90.44 97 ALA A N 1
ATOM 821 C CA . ALA A 1 97 ? 4.496 -4.711 -7.559 1.00 90.44 97 ALA A CA 1
ATOM 822 C C . ALA A 1 97 ? 3.314 -5.508 -7.012 1.00 90.44 97 ALA A C 1
ATOM 824 O O . ALA A 1 97 ? 2.570 -4.984 -6.186 1.00 90.44 97 ALA A O 1
ATOM 825 N N . ILE A 1 98 ? 3.126 -6.753 -7.459 1.00 89.56 98 ILE A N 1
ATOM 826 C CA . ILE A 1 98 ? 1.997 -7.581 -7.031 1.00 89.56 98 ILE A CA 1
ATOM 827 C C . ILE A 1 98 ? 2.169 -7.913 -5.550 1.00 89.56 98 ILE A C 1
ATOM 829 O O . ILE A 1 98 ? 1.283 -7.610 -4.750 1.00 89.56 98 IL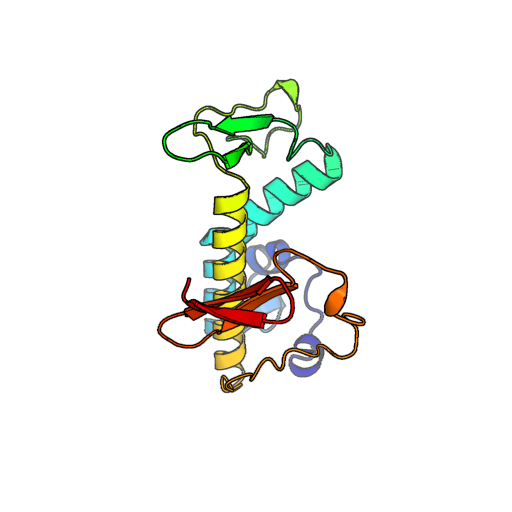E A O 1
ATOM 833 N N . GLU A 1 99 ? 3.348 -8.411 -5.167 1.00 89.75 99 GLU A N 1
ATOM 834 C CA . GLU A 1 99 ? 3.672 -8.714 -3.768 1.00 89.75 99 GLU A CA 1
ATOM 835 C C . GLU A 1 99 ? 3.547 -7.465 -2.879 1.00 89.75 99 GLU A C 1
ATOM 837 O O . GLU A 1 99 ? 2.972 -7.501 -1.784 1.00 89.75 99 GLU A O 1
ATOM 842 N N . PHE A 1 100 ? 4.044 -6.320 -3.359 1.00 92.25 100 PHE A N 1
ATOM 843 C CA . PHE A 1 100 ? 3.896 -5.056 -2.649 1.00 92.25 100 PHE A CA 1
ATOM 844 C C . PHE A 1 100 ? 2.428 -4.678 -2.438 1.00 92.25 100 PHE A C 1
ATOM 846 O O . PHE A 1 100 ? 2.052 -4.311 -1.324 1.00 92.25 100 PHE A O 1
ATOM 853 N N . LEU A 1 101 ? 1.600 -4.750 -3.483 1.00 91.94 101 LEU A N 1
ATOM 854 C CA . LEU A 1 101 ? 0.191 -4.370 -3.418 1.00 91.94 101 LEU A CA 1
ATOM 855 C C . LEU A 1 101 ? -0.593 -5.283 -2.473 1.00 91.94 101 LEU A C 1
ATOM 857 O O . LEU A 1 101 ? -1.372 -4.774 -1.667 1.00 91.94 101 LEU A O 1
ATOM 861 N N . GLU A 1 102 ? -0.350 -6.593 -2.500 1.00 91.06 102 GLU A N 1
ATOM 862 C CA . GLU A 1 102 ? -0.961 -7.553 -1.572 1.00 91.06 102 GLU A CA 1
ATOM 863 C C . GLU A 1 102 ? -0.605 -7.239 -0.115 1.00 91.06 102 GLU A C 1
ATOM 865 O O . GLU A 1 102 ? -1.477 -7.148 0.763 1.00 91.06 102 GLU A O 1
ATOM 870 N N . LYS A 1 103 ? 0.682 -6.991 0.150 1.00 92.50 103 LYS A N 1
ATOM 871 C CA . LYS A 1 103 ? 1.155 -6.601 1.480 1.00 92.50 103 LYS A CA 1
ATOM 872 C C . LYS A 1 103 ? 0.551 -5.271 1.919 1.00 92.50 103 LYS A C 1
ATOM 874 O O . LYS A 1 103 ? 0.080 -5.153 3.051 1.00 92.50 103 LYS A O 1
ATOM 879 N N . SER A 1 104 ? 0.526 -4.276 1.039 1.00 93.88 104 SER A N 1
ATOM 880 C CA . SER A 1 104 ? -0.050 -2.964 1.328 1.00 93.88 104 SER A CA 1
ATOM 881 C C . SER A 1 104 ? -1.554 -3.019 1.562 1.00 93.88 104 SER A C 1
ATOM 883 O O . SER A 1 104 ? -2.056 -2.326 2.448 1.00 93.88 104 SER A O 1
ATOM 885 N N . PHE A 1 105 ? -2.273 -3.871 0.834 1.00 92.94 105 PHE A N 1
ATOM 886 C CA . PHE A 1 105 ? -3.692 -4.112 1.057 1.00 92.94 105 PHE A CA 1
ATOM 887 C C . PHE A 1 105 ? -3.941 -4.768 2.420 1.00 92.94 105 PHE A C 1
ATOM 889 O O . PHE A 1 105 ? -4.796 -4.315 3.180 1.00 92.94 105 PHE A O 1
ATOM 896 N N . THR A 1 106 ? -3.129 -5.760 2.788 1.00 92.12 106 THR A N 1
ATOM 897 C CA . THR A 1 106 ? -3.186 -6.407 4.110 1.00 92.12 106 THR A CA 1
ATOM 898 C C . THR A 1 106 ? -2.900 -5.417 5.245 1.00 92.12 106 THR A C 1
ATOM 900 O O . THR A 1 106 ? -3.583 -5.419 6.275 1.00 92.12 106 THR A O 1
ATOM 903 N N . GLU A 1 107 ? -1.917 -4.529 5.069 1.00 93.62 107 GLU A N 1
ATOM 904 C CA . GLU A 1 107 ? -1.600 -3.485 6.048 1.00 93.62 107 GLU A CA 1
ATOM 905 C C . GLU A 1 107 ? -2.713 -2.431 6.151 1.00 93.62 107 GLU A C 1
ATOM 907 O O . GLU A 1 107 ? -3.015 -1.979 7.258 1.00 93.62 107 GLU A O 1
ATOM 912 N N . LEU A 1 108 ? -3.363 -2.076 5.037 1.00 94.06 108 LEU A N 1
ATOM 913 C CA . LEU A 1 108 ? -4.544 -1.211 5.031 1.00 94.06 108 LEU A CA 1
ATOM 914 C C . LEU A 1 108 ? -5.718 -1.864 5.769 1.00 94.06 108 LEU A C 1
ATOM 916 O O . LEU A 1 108 ? -6.342 -1.214 6.606 1.00 94.06 108 LEU A O 1
ATOM 920 N N . HIS A 1 109 ? -6.001 -3.136 5.494 1.00 91.62 109 HIS A N 1
ATOM 921 C CA . HIS A 1 109 ? -7.061 -3.878 6.170 1.00 91.62 109 HIS A CA 1
ATOM 922 C C . HIS A 1 109 ? -6.809 -3.934 7.680 1.00 91.62 109 HIS A C 1
ATOM 924 O O . HIS A 1 109 ? -7.679 -3.593 8.477 1.00 91.62 109 HIS A O 1
ATOM 930 N N . SER A 1 110 ? -5.586 -4.288 8.080 1.00 91.00 110 SER A N 1
ATOM 931 C CA . SER A 1 110 ? -5.184 -4.322 9.491 1.00 91.00 110 SER A CA 1
ATOM 932 C C . SER A 1 110 ? -5.350 -2.958 10.165 1.00 91.00 110 SER A C 1
ATOM 934 O O . SER A 1 110 ? -5.854 -2.877 11.282 1.00 91.00 110 SER A O 1
ATOM 936 N N . PHE A 1 111 ? -4.985 -1.875 9.474 1.00 93.44 111 PHE A N 1
ATOM 937 C CA . PHE A 1 111 ? -5.202 -0.511 9.953 1.00 93.44 111 PHE A CA 1
ATOM 938 C C . PHE A 1 111 ? -6.689 -0.189 10.156 1.00 93.44 111 PHE A C 1
ATOM 940 O O . PHE A 1 111 ? -7.052 0.370 11.190 1.00 93.44 111 PHE A O 1
ATOM 947 N N . ILE A 1 112 ? -7.548 -0.538 9.193 1.00 91.12 112 ILE A N 1
ATOM 948 C CA . ILE A 1 112 ? -8.996 -0.305 9.283 1.00 91.12 112 ILE A CA 1
ATOM 949 C C . ILE A 1 112 ? -9.586 -1.066 10.474 1.00 91.12 112 ILE A C 1
ATOM 951 O O . ILE A 1 112 ? -10.334 -0.475 11.247 1.00 91.12 112 ILE A O 1
ATOM 955 N N . GLU A 1 113 ? -9.207 -2.330 10.658 1.00 90.38 113 GLU A N 1
ATOM 956 C CA . GLU A 1 113 ? -9.642 -3.167 11.782 1.00 90.38 113 GLU A CA 1
ATOM 957 C C . GLU A 1 113 ? -9.212 -2.595 13.139 1.00 90.38 113 GLU A C 1
ATOM 959 O O . GLU A 1 113 ? -10.006 -2.521 14.075 1.00 90.38 113 GLU A O 1
ATOM 964 N N . GLU A 1 114 ? -7.959 -2.150 13.260 1.00 90.94 114 GLU A N 1
ATOM 965 C CA . GLU A 1 114 ? -7.461 -1.509 14.481 1.00 90.94 114 GLU A CA 1
ATOM 966 C C . GLU A 1 114 ? -8.226 -0.220 14.797 1.00 90.94 114 GLU A C 1
ATOM 968 O O . GLU A 1 114 ? -8.622 -0.005 15.941 1.00 90.94 114 GLU A O 1
ATOM 973 N N . VAL A 1 115 ? -8.482 0.618 13.787 1.00 89.25 115 VAL A N 1
ATOM 974 C CA . VAL A 1 115 ? -9.299 1.823 13.965 1.00 89.25 115 VAL A CA 1
ATOM 975 C C . VAL A 1 115 ? -10.723 1.442 14.363 1.00 89.25 115 VAL A C 1
ATOM 977 O O . VAL A 1 115 ? -11.241 2.000 15.321 1.00 89.25 115 VAL A O 1
ATOM 980 N N . ALA A 1 116 ? -11.358 0.486 13.688 1.00 87.88 116 ALA A N 1
ATOM 981 C CA . ALA A 1 116 ? -12.724 0.067 13.992 1.00 87.88 116 ALA A CA 1
ATOM 982 C C . ALA A 1 116 ? -12.868 -0.404 15.452 1.00 87.88 116 ALA A C 1
ATOM 984 O O . ALA A 1 116 ? -13.800 0.011 16.146 1.00 87.88 116 ALA A O 1
ATOM 985 N N . LYS A 1 117 ? -11.898 -1.177 15.954 1.00 88.75 117 LYS A N 1
ATOM 986 C CA . LYS A 1 117 ? -11.857 -1.624 17.355 1.00 88.75 117 LYS A CA 1
ATOM 987 C C . LYS A 1 117 ? -11.814 -0.462 18.348 1.00 88.75 117 LYS A C 1
ATOM 989 O O . LYS A 1 117 ? -12.560 -0.484 19.323 1.00 88.75 117 LYS A O 1
ATOM 994 N N . GLU A 1 118 ? -11.020 0.577 18.085 1.00 87.38 118 GLU A N 1
ATOM 995 C CA . GLU A 1 118 ? -10.969 1.782 18.936 1.00 87.38 118 GLU A CA 1
ATOM 996 C C . GLU A 1 118 ? -12.297 2.557 18.974 1.00 87.38 118 GLU A C 1
ATOM 998 O O . GLU A 1 118 ? -12.580 3.278 19.933 1.00 87.38 118 GLU A O 1
ATOM 1003 N N . PHE A 1 119 ? -13.136 2.406 17.947 1.00 84.81 119 PHE A N 1
ATOM 1004 C CA . PHE A 1 119 ? -14.488 2.971 17.906 1.00 84.81 119 PHE A CA 1
ATOM 1005 C C . PHE A 1 119 ? -15.561 2.012 18.454 1.00 84.81 119 PHE A C 1
ATOM 1007 O O . PHE A 1 119 ? -16.748 2.325 18.401 1.00 84.81 119 PHE A O 1
ATOM 1014 N N . GLY A 1 120 ? -15.165 0.867 19.017 1.00 87.00 120 GLY A N 1
ATOM 1015 C CA . GLY A 1 120 ? -16.078 -0.097 19.632 1.00 87.00 120 GLY A CA 1
ATOM 1016 C C . GLY A 1 120 ? -16.787 -1.022 18.642 1.00 87.00 120 GLY A C 1
ATOM 1017 O O . GLY A 1 120 ? -17.678 -1.770 19.050 1.00 87.00 120 GLY A O 1
ATOM 1018 N N . TYR A 1 121 ? -16.397 -1.013 17.365 1.00 87.06 121 TYR A N 1
ATOM 1019 C CA . TYR A 1 121 ? -16.914 -1.971 16.394 1.00 87.06 121 TYR A CA 1
ATOM 1020 C C . TYR A 1 121 ? -16.334 -3.358 16.682 1.00 87.06 121 TYR A C 1
ATOM 1022 O O . TYR A 1 121 ? -15.126 -3.528 16.871 1.00 87.06 121 TYR A O 1
ATOM 1030 N N . LYS A 1 122 ? -17.212 -4.361 16.723 1.00 80.62 122 LYS A N 1
ATOM 1031 C CA . LYS A 1 122 ? -16.822 -5.765 16.852 1.00 80.62 122 LYS A CA 1
ATOM 1032 C C . LYS A 1 122 ? -16.722 -6.374 15.464 1.00 80.62 122 LYS A C 1
ATOM 1034 O O . LYS A 1 122 ? -17.578 -6.140 14.619 1.00 80.62 122 LYS A O 1
ATOM 1039 N N . GLN A 1 123 ? -15.675 -7.161 15.255 1.00 71.75 123 GLN A N 1
ATOM 1040 C CA . GLN A 1 123 ? -15.515 -7.924 14.031 1.00 71.75 123 GLN A CA 1
ATOM 1041 C C . GLN A 1 123 ? -16.607 -8.998 13.986 1.00 71.75 123 GLN A C 1
ATOM 1043 O O . GLN A 1 123 ? -16.642 -9.893 14.832 1.00 71.75 123 GLN A O 1
ATOM 1048 N N . GLU A 1 124 ? -17.509 -8.892 13.020 1.00 71.69 124 GLU A N 1
ATOM 1049 C CA . GLU A 1 124 ? -18.503 -9.923 12.746 1.00 71.69 124 GLU A CA 1
ATOM 1050 C C . GLU A 1 124 ? -17.984 -10.834 11.635 1.00 71.69 124 GLU A C 1
ATOM 1052 O O . GLU A 1 124 ? -17.322 -10.385 10.696 1.00 71.69 124 GLU A O 1
ATOM 1057 N N . LYS A 1 125 ? -18.262 -12.137 11.745 1.00 62.06 125 LYS A N 1
ATOM 1058 C CA . LYS A 1 125 ? -17.960 -13.071 10.661 1.00 62.06 125 LYS A CA 1
ATOM 1059 C C . LYS A 1 125 ? -18.870 -12.732 9.490 1.00 62.06 125 LYS A C 1
ATOM 1061 O O . LYS A 1 125 ? -20.068 -12.996 9.537 1.00 62.06 125 LYS A O 1
ATOM 1066 N N . PHE A 1 126 ? -18.294 -12.152 8.449 1.00 56.47 126 PHE A N 1
ATOM 1067 C CA . PHE A 1 126 ? -19.015 -11.913 7.215 1.00 56.47 126 PHE A CA 1
ATOM 1068 C C . PHE A 1 126 ? -19.062 -13.219 6.417 1.00 56.47 126 PHE A C 1
ATOM 1070 O O . PHE A 1 126 ? -18.038 -13.686 5.921 1.00 56.47 126 PHE A O 1
ATOM 1077 N N . ALA A 1 127 ? -20.243 -13.829 6.317 1.00 52.84 127 ALA A N 1
ATOM 1078 C CA . ALA A 1 127 ? -20.463 -14.924 5.384 1.00 52.84 127 ALA A CA 1
ATOM 1079 C C . ALA A 1 127 ? -20.576 -14.329 3.973 1.00 52.84 127 ALA A C 1
ATOM 1081 O O . ALA A 1 127 ? -21.589 -13.718 3.632 1.00 52.84 127 ALA A O 1
ATOM 1082 N N . GLN A 1 128 ? -19.529 -14.468 3.157 1.00 51.31 128 GLN A N 1
ATOM 1083 C CA . GLN A 1 128 ? -19.646 -14.203 1.724 1.00 51.31 128 GLN A CA 1
ATOM 1084 C C . GLN A 1 128 ? -20.469 -15.329 1.099 1.00 51.31 128 GLN A C 1
ATOM 1086 O O . GLN A 1 128 ? -20.000 -16.452 0.958 1.00 51.31 128 GLN A O 1
ATOM 1091 N N . GLY A 1 129 ? -21.717 -15.034 0.742 1.00 51.72 129 GLY A N 1
ATOM 1092 C CA . GLY A 1 129 ? -22.486 -15.896 -0.147 1.00 51.72 129 GLY A CA 1
ATOM 1093 C C . GLY A 1 129 ? -22.009 -15.704 -1.584 1.00 51.72 129 GLY A C 1
ATOM 1094 O O . GLY A 1 129 ? -21.890 -14.568 -2.048 1.00 51.72 129 GLY A O 1
ATOM 1095 N N . ILE A 1 130 ? -21.755 -16.795 -2.304 1.00 52.97 130 ILE A N 1
ATOM 1096 C CA . ILE A 1 130 ? -21.559 -16.730 -3.753 1.00 52.97 130 ILE A CA 1
ATOM 1097 C C . ILE A 1 130 ? -22.942 -16.578 -4.389 1.00 52.97 130 ILE A C 1
ATOM 1099 O O . ILE A 1 130 ? -23.757 -17.497 -4.333 1.00 52.97 130 ILE A O 1
ATOM 1103 N N . ASN A 1 131 ? -23.223 -15.425 -4.998 1.00 55.38 131 ASN A N 1
ATOM 1104 C CA . ASN A 1 131 ? -24.393 -15.291 -5.862 1.00 55.38 131 ASN A CA 1
ATOM 1105 C C . ASN A 1 131 ? -24.025 -15.815 -7.260 1.00 55.38 131 ASN A C 1
ATOM 1107 O O . ASN A 1 131 ? -23.372 -15.121 -8.039 1.00 55.38 131 ASN A O 1
ATOM 1111 N N . LEU A 1 132 ? -24.421 -17.058 -7.547 1.00 62.56 132 LEU A N 1
ATOM 1112 C CA . LEU A 1 132 ? -24.239 -17.691 -8.857 1.00 62.56 132 LEU A CA 1
ATOM 1113 C C . LEU A 1 132 ? -25.363 -17.348 -9.849 1.00 62.56 132 LEU A C 1
ATOM 1115 O O . LEU A 1 132 ? -25.255 -17.694 -11.024 1.00 62.56 132 LEU A O 1
ATOM 1119 N N . ASP A 1 133 ? -26.401 -16.623 -9.423 1.00 57.91 133 ASP A N 1
ATOM 1120 C CA . ASP A 1 133 ? -27.595 -16.337 -10.235 1.00 57.91 133 ASP A CA 1
ATOM 1121 C C . ASP A 1 133 ? -27.259 -15.543 -11.510 1.00 57.91 133 ASP A C 1
ATOM 1123 O O . ASP A 1 133 ? -28.005 -15.563 -12.487 1.00 57.91 133 ASP A O 1
ATOM 1127 N N . LYS A 1 134 ? -26.114 -14.845 -11.521 1.00 54.12 134 LYS A N 1
ATOM 1128 C CA . LYS A 1 134 ? -25.625 -14.057 -12.664 1.00 54.12 134 LYS A CA 1
ATOM 1129 C C . LYS A 1 134 ? -24.626 -14.784 -13.567 1.00 54.12 134 LYS A C 1
ATOM 1131 O O . LYS A 1 134 ? -24.162 -14.188 -14.537 1.00 54.12 134 LYS A O 1
ATOM 1136 N N . VAL A 1 135 ? -24.260 -16.031 -13.273 1.00 56.50 135 VAL A N 1
ATOM 1137 C CA . VAL A 1 135 ? -23.192 -16.731 -14.014 1.00 56.50 135 VAL A CA 1
ATOM 1138 C C . VAL A 1 135 ? -23.696 -17.339 -15.341 1.00 56.50 135 VAL A C 1
ATOM 1140 O O . VAL A 1 135 ? -22.888 -17.667 -16.220 1.00 56.50 135 VAL A O 1
ATOM 1143 N N . GLY A 1 136 ? -25.016 -17.346 -15.564 1.00 59.69 136 GLY A N 1
ATOM 1144 C CA . GLY A 1 136 ? -25.663 -17.973 -16.722 1.00 59.69 136 GLY A CA 1
ATOM 1145 C C . GLY A 1 136 ? -25.721 -19.496 -16.579 1.00 59.69 136 GLY A C 1
ATOM 1146 O O . GLY A 1 136 ? -25.340 -20.039 -15.541 1.00 59.69 136 GLY A O 1
ATOM 1147 N N . GLU A 1 137 ? -26.194 -20.205 -17.607 1.00 57.50 137 GLU A N 1
ATOM 1148 C CA . GLU A 1 137 ? -26.126 -21.669 -17.613 1.00 57.50 137 GLU A CA 1
ATOM 1149 C C . GLU A 1 137 ? -24.656 -22.113 -17.636 1.00 57.50 137 GLU A C 1
ATOM 1151 O O . GLU A 1 137 ? -23.931 -21.887 -18.602 1.00 57.50 137 GLU A O 1
ATOM 1156 N N . LEU A 1 138 ? -24.205 -22.751 -16.552 1.00 58.53 138 LEU A N 1
ATOM 1157 C CA . LEU A 1 138 ? -22.818 -23.211 -16.409 1.00 58.53 138 LEU A CA 1
ATOM 1158 C C . LEU A 1 138 ? -22.421 -24.253 -17.460 1.00 58.53 138 LEU A C 1
ATOM 1160 O O . LEU A 1 138 ? -21.239 -24.419 -17.733 1.00 58.53 138 LEU A O 1
ATOM 1164 N N . ARG A 1 139 ? -23.408 -24.902 -18.089 1.00 54.62 139 ARG A N 1
ATOM 1165 C CA . AR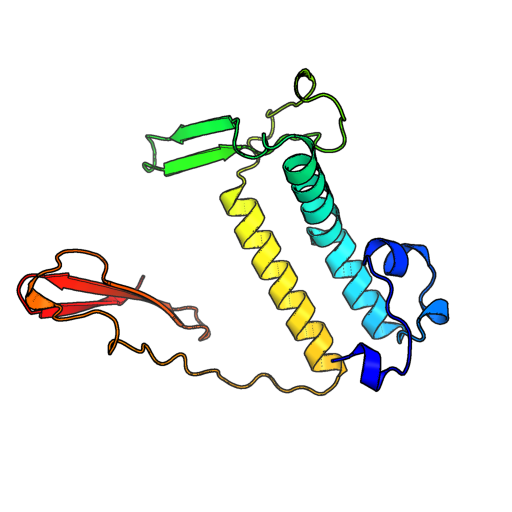G A 1 139 ? -23.246 -25.993 -19.060 1.00 54.62 139 ARG A CA 1
ATOM 1166 C C . ARG A 1 139 ? -22.344 -25.655 -20.251 1.00 54.62 139 ARG A C 1
ATOM 1168 O O . ARG A 1 139 ? -21.823 -26.577 -20.866 1.00 54.62 139 ARG A O 1
ATOM 1175 N N . GLU A 1 140 ? -22.150 -24.375 -20.567 1.00 54.53 140 GLU A N 1
ATOM 1176 C CA . GLU A 1 140 ? -21.342 -23.934 -21.713 1.00 54.53 140 GLU A CA 1
ATOM 1177 C C . GLU A 1 140 ? -19.926 -23.455 -21.347 1.00 54.53 140 GLU A C 1
ATOM 1179 O O . GLU A 1 140 ? -19.155 -23.096 -22.237 1.00 54.53 140 GLU A O 1
ATOM 1184 N N . LYS A 1 141 ? -19.555 -23.413 -20.059 1.00 54.91 141 LYS A N 1
ATOM 1185 C CA . LYS A 1 141 ? -18.289 -22.808 -19.613 1.00 54.91 141 LYS A CA 1
ATOM 1186 C C . LYS A 1 141 ? -17.356 -23.843 -18.989 1.00 54.91 141 LYS A C 1
ATOM 1188 O O . LYS A 1 141 ? -17.669 -24.391 -17.943 1.00 54.91 141 LYS A O 1
ATOM 1193 N N . ASN A 1 142 ? -16.180 -24.024 -19.589 1.00 54.75 142 ASN A N 1
ATOM 1194 C CA . ASN A 1 142 ? -15.062 -24.761 -18.994 1.00 54.75 142 ASN A CA 1
ATOM 1195 C C . ASN A 1 142 ? -14.064 -23.774 -18.367 1.00 54.75 142 ASN A C 1
ATOM 1197 O O . ASN A 1 142 ? -13.697 -22.784 -19.006 1.00 54.75 142 ASN A O 1
ATOM 1201 N N . GLY A 1 143 ? -13.604 -24.055 -17.145 1.00 59.34 143 GLY A N 1
ATOM 1202 C CA . GLY A 1 143 ? -12.559 -23.287 -16.456 1.00 59.34 143 GLY A CA 1
ATOM 1203 C C . GLY A 1 143 ? -12.982 -22.716 -15.098 1.00 59.34 143 GLY A C 1
ATOM 1204 O O . GLY A 1 143 ? -14.018 -23.072 -14.541 1.00 59.34 143 GLY A O 1
ATOM 1205 N N . THR A 1 144 ? -12.159 -21.820 -14.545 1.00 56.31 144 THR A N 1
ATOM 1206 C CA . THR A 1 144 ? -12.381 -21.223 -13.218 1.00 56.31 144 THR A CA 1
ATOM 1207 C C . THR A 1 144 ? -13.623 -20.334 -13.215 1.00 56.31 144 THR A C 1
ATOM 1209 O O . THR A 1 144 ? -13.621 -19.255 -13.809 1.00 56.31 144 THR A O 1
ATOM 1212 N N . ILE A 1 145 ? -14.673 -20.758 -12.509 1.00 60.31 145 ILE A N 1
ATOM 1213 C CA . ILE A 1 145 ? -15.922 -19.988 -12.401 1.00 60.31 145 ILE A CA 1
ATOM 1214 C C . ILE A 1 145 ? -15.839 -18.947 -11.285 1.00 60.31 145 ILE A C 1
ATOM 1216 O O . ILE A 1 145 ? -16.328 -17.827 -11.436 1.00 60.31 145 ILE A O 1
ATOM 1220 N N . ALA A 1 146 ? -15.245 -19.318 -10.152 1.00 58.22 146 ALA A N 1
ATOM 1221 C CA . ALA A 1 146 ? -15.131 -18.454 -8.990 1.00 58.22 146 ALA A CA 1
ATOM 1222 C C . ALA A 1 146 ? -13.914 -18.841 -8.145 1.00 58.22 146 ALA A C 1
ATOM 1224 O O . ALA A 1 146 ? -13.599 -20.019 -7.975 1.00 58.22 146 ALA A O 1
ATOM 1225 N N . VAL A 1 147 ? -13.264 -17.828 -7.577 1.00 52.19 147 VAL A N 1
ATOM 1226 C CA . VAL A 1 147 ? -12.290 -17.989 -6.495 1.00 52.19 147 VAL A CA 1
ATOM 1227 C C . VAL A 1 147 ? -12.929 -17.400 -5.249 1.00 52.19 147 VAL A C 1
ATOM 1229 O O . VAL A 1 147 ? -13.259 -16.213 -5.229 1.00 52.19 147 VAL A O 1
ATOM 1232 N N . MET A 1 148 ? -13.129 -18.230 -4.226 1.00 55.16 148 MET A N 1
ATOM 1233 C CA . MET A 1 148 ? -13.643 -17.785 -2.935 1.00 55.16 148 MET A CA 1
ATOM 1234 C C . MET A 1 148 ? -12.509 -17.823 -1.917 1.00 55.16 148 MET A C 1
ATOM 1236 O O . MET A 1 148 ? -11.904 -18.868 -1.681 1.00 55.16 148 MET A O 1
ATOM 1240 N N . ILE A 1 149 ? -12.209 -16.669 -1.327 1.00 53.69 149 ILE A N 1
ATOM 1241 C CA . ILE A 1 149 ? -11.246 -16.556 -0.233 1.00 53.69 149 ILE A CA 1
ATOM 1242 C C . ILE A 1 149 ? -12.063 -16.422 1.041 1.00 53.69 149 ILE A C 1
ATOM 1244 O O . ILE A 1 149 ? -12.619 -15.360 1.326 1.00 53.69 149 ILE A O 1
ATOM 1248 N N . GLU A 1 150 ? -12.164 -17.507 1.801 1.00 49.06 150 GLU A N 1
ATOM 1249 C CA . GLU A 1 150 ? -12.824 -17.439 3.092 1.00 49.06 150 GLU A CA 1
ATOM 1250 C C . GLU A 1 150 ? -11.847 -16.880 4.128 1.00 49.06 150 GLU A C 1
ATOM 1252 O O . GLU A 1 150 ? -10.813 -17.475 4.445 1.00 49.06 150 GLU A O 1
ATOM 1257 N N . ASN A 1 151 ? -12.210 -15.732 4.704 1.00 43.88 151 ASN A N 1
ATOM 1258 C CA . ASN A 1 151 ? -11.492 -15.100 5.811 1.00 43.88 151 ASN A CA 1
ATOM 1259 C C . ASN A 1 151 ? -11.803 -15.810 7.148 1.00 43.88 151 ASN A C 1
ATOM 1261 O O . ASN A 1 151 ? -12.217 -15.203 8.137 1.00 43.88 151 ASN A O 1
ATOM 1265 N N . VAL A 1 152 ? -11.646 -17.132 7.175 1.00 48.03 152 VAL A N 1
ATOM 1266 C CA . VAL A 1 152 ? -11.550 -17.920 8.409 1.00 48.03 152 VAL A CA 1
ATOM 1267 C C . VAL A 1 152 ? -10.084 -18.027 8.816 1.00 48.03 152 VAL A C 1
ATOM 1269 O O . VAL A 1 152 ? -9.196 -17.830 8.001 1.00 48.03 152 VAL A O 1
ATOM 1272 N N . ASN A 1 153 ? -9.810 -18.277 10.097 1.00 40.72 153 ASN A N 1
ATOM 1273 C CA . ASN A 1 153 ? -8.469 -18.619 10.568 1.00 40.72 153 ASN A CA 1
ATOM 1274 C C . ASN A 1 153 ? -8.434 -20.139 10.817 1.00 40.72 153 ASN A C 1
ATOM 1276 O O . ASN A 1 153 ? -9.184 -20.594 11.689 1.00 40.72 153 ASN A O 1
ATOM 1280 N N . PRO A 1 154 ? -7.629 -20.931 10.082 1.00 53.28 154 PRO A N 1
ATOM 1281 C CA . PRO A 1 154 ? -6.699 -20.522 9.021 1.00 53.28 154 PRO A CA 1
ATOM 1282 C C . PRO A 1 154 ? -7.420 -20.080 7.741 1.00 53.28 154 PRO A C 1
ATOM 1284 O O . PRO A 1 154 ? -8.506 -20.588 7.451 1.00 53.28 154 PRO A O 1
ATOM 1287 N N . MET A 1 155 ? -6.803 -19.151 6.993 1.00 44.56 155 MET A N 1
ATOM 1288 C CA . MET A 1 155 ? -7.292 -18.744 5.670 1.00 44.56 155 MET A CA 1
ATOM 1289 C C . MET A 1 155 ? -7.436 -19.994 4.812 1.00 44.56 155 MET A C 1
ATOM 1291 O O . MET A 1 155 ? -6.498 -20.786 4.714 1.00 44.56 155 MET A O 1
ATOM 1295 N N . ARG A 1 156 ? -8.608 -20.170 4.207 1.00 53.16 156 ARG A N 1
ATOM 1296 C CA . ARG A 1 156 ? -8.855 -21.236 3.239 1.00 53.16 156 ARG A CA 1
ATOM 1297 C C . ARG A 1 156 ? -9.273 -20.587 1.935 1.00 53.16 156 ARG A C 1
ATOM 1299 O O . ARG A 1 156 ? -10.308 -19.927 1.863 1.00 53.16 156 ARG A O 1
ATOM 1306 N N . GLY A 1 157 ? -8.438 -20.746 0.917 1.00 50.47 157 GLY A N 1
ATOM 1307 C CA . GLY A 1 157 ? -8.873 -20.518 -0.449 1.00 50.47 157 GLY A CA 1
ATOM 1308 C C . GLY A 1 157 ? -9.654 -21.740 -0.917 1.00 50.47 157 GLY A C 1
ATOM 1309 O O . GLY A 1 157 ? -9.274 -22.868 -0.609 1.00 50.47 157 GLY A O 1
ATOM 1310 N N . LEU A 1 158 ? -10.752 -21.525 -1.631 1.00 58.22 158 LEU A N 1
ATOM 1311 C CA . LEU A 1 158 ? -11.477 -22.581 -2.324 1.00 58.22 158 LEU A CA 1
ATOM 1312 C C . LEU A 1 158 ? -11.464 -22.267 -3.820 1.00 58.22 158 LEU A C 1
ATOM 1314 O O . LEU A 1 158 ? -11.900 -21.198 -4.259 1.00 58.22 158 LEU A O 1
ATOM 1318 N N . PHE A 1 159 ? -10.938 -23.207 -4.592 1.00 61.38 159 PHE A N 1
ATOM 1319 C CA . PHE A 1 159 ? -10.963 -23.216 -6.042 1.00 61.38 159 PHE A CA 1
ATOM 1320 C C . PHE A 1 159 ? -12.211 -23.961 -6.503 1.00 61.38 159 PHE A C 1
ATOM 1322 O O . PHE A 1 159 ? -12.370 -25.141 -6.196 1.00 61.38 159 PHE A O 1
ATOM 1329 N N . ILE A 1 160 ? -13.102 -23.271 -7.217 1.00 69.62 160 ILE A N 1
ATOM 1330 C CA . ILE A 1 160 ? -14.312 -23.879 -7.768 1.00 69.62 160 ILE A CA 1
ATOM 1331 C C . ILE A 1 160 ? -14.106 -24.075 -9.267 1.00 69.62 160 ILE A C 1
ATOM 1333 O O . ILE A 1 160 ? -14.102 -23.107 -10.037 1.00 69.62 160 ILE A O 1
ATOM 1337 N N . ASN A 1 161 ? -13.926 -25.331 -9.663 1.00 66.44 161 ASN A N 1
ATOM 1338 C CA . ASN A 1 161 ? -13.848 -25.735 -11.057 1.00 66.44 161 ASN A CA 1
ATOM 1339 C C . ASN A 1 161 ? -15.208 -26.227 -11.538 1.00 66.44 161 ASN A C 1
ATOM 1341 O O . ASN A 1 161 ? -15.980 -26.802 -10.769 1.00 66.44 161 ASN A O 1
ATOM 1345 N N . TYR A 1 162 ? -15.472 -26.047 -12.823 1.00 64.00 162 TYR A N 1
ATOM 1346 C CA . TYR A 1 162 ? -16.589 -26.701 -13.475 1.00 64.00 162 TYR A CA 1
ATOM 1347 C C . TYR A 1 162 ? -16.118 -27.341 -14.762 1.00 64.00 162 TYR A C 1
ATOM 1349 O O . TYR A 1 162 ? -15.579 -26.666 -15.643 1.00 64.00 162 TYR A O 1
ATOM 1357 N N . ASP A 1 163 ? -16.321 -28.650 -14.838 1.00 68.69 163 ASP A N 1
ATOM 1358 C CA . ASP A 1 163 ? -15.956 -29.455 -15.991 1.00 68.69 163 ASP A CA 1
ATOM 1359 C C . ASP A 1 163 ? -17.090 -30.433 -16.305 1.00 68.69 163 ASP A C 1
ATOM 1361 O O . ASP A 1 163 ? -17.558 -31.176 -15.438 1.00 68.69 163 ASP A O 1
ATOM 1365 N N . GLN A 1 164 ? -17.578 -30.393 -17.546 1.00 65.62 164 GLN A N 1
ATOM 1366 C CA . GLN A 1 164 ? -18.586 -31.320 -18.081 1.00 65.62 164 GLN A CA 1
ATOM 1367 C C . GLN A 1 164 ? -19.843 -31.515 -17.210 1.00 65.62 164 GLN A C 1
ATOM 1369 O O . GLN A 1 164 ? -20.402 -32.610 -17.139 1.00 65.62 164 GLN A O 1
ATOM 1374 N N . GLY A 1 165 ? -20.326 -30.463 -16.548 1.00 64.44 165 GLY A N 1
ATOM 1375 C CA . GLY A 1 165 ? -21.520 -30.559 -15.701 1.00 64.44 165 GLY A CA 1
ATOM 1376 C C . GLY A 1 165 ? -21.241 -30.763 -14.214 1.00 64.44 165 GLY A C 1
ATOM 1377 O O . GLY A 1 165 ? -22.168 -30.629 -13.414 1.00 64.44 165 GLY A O 1
ATOM 1378 N N . ASN A 1 166 ? -19.992 -31.042 -13.838 1.00 61.91 166 ASN A N 1
ATOM 1379 C CA . ASN A 1 166 ? -19.592 -31.292 -12.461 1.00 61.91 166 ASN A CA 1
ATOM 1380 C C . ASN A 1 166 ? -18.935 -30.054 -11.862 1.00 61.91 166 ASN A C 1
ATOM 1382 O O . ASN A 1 166 ? -18.023 -29.481 -12.451 1.00 61.91 166 ASN A O 1
ATOM 1386 N N . LEU A 1 167 ? -19.396 -29.661 -10.676 1.00 71.00 167 LEU A N 1
ATOM 1387 C CA . LEU A 1 167 ? -18.793 -28.594 -9.889 1.00 71.00 167 LEU A CA 1
ATOM 1388 C C . LEU A 1 167 ? -17.854 -29.219 -8.856 1.00 71.00 167 LEU A C 1
ATOM 1390 O O . LEU A 1 167 ? -18.299 -29.953 -7.974 1.00 71.00 167 LEU A O 1
ATOM 1394 N N . GLU A 1 168 ? -16.564 -28.929 -8.970 1.00 72.38 168 GLU A N 1
ATOM 1395 C CA . GLU A 1 168 ? -15.535 -29.411 -8.054 1.00 72.38 168 GLU A CA 1
ATOM 1396 C C . GLU A 1 168 ? -15.035 -28.266 -7.179 1.00 72.38 168 GLU A C 1
ATOM 1398 O O . GLU A 1 168 ? -14.770 -27.171 -7.671 1.00 72.38 168 GLU A O 1
ATOM 1403 N N . ILE A 1 169 ? -14.882 -28.520 -5.880 1.00 70.12 169 ILE A N 1
ATOM 1404 C CA . ILE A 1 169 ? -14.377 -27.538 -4.919 1.00 70.12 169 ILE A CA 1
ATOM 1405 C C . ILE A 1 169 ? -13.092 -28.090 -4.312 1.00 70.12 169 ILE A C 1
ATOM 1407 O O . ILE A 1 169 ? -13.119 -29.086 -3.590 1.00 70.12 169 ILE A O 1
ATOM 1411 N N . HIS A 1 170 ? -11.977 -27.424 -4.588 1.00 66.25 170 HIS A N 1
ATOM 1412 C CA . HIS A 1 170 ? -10.650 -27.808 -4.121 1.00 66.25 170 HIS A CA 1
ATOM 1413 C C . HIS A 1 170 ? -10.130 -26.779 -3.113 1.00 66.25 170 HIS A C 1
ATOM 1415 O O . HIS A 1 170 ? -10.221 -25.581 -3.379 1.00 66.25 170 HIS A O 1
ATOM 1421 N N . PRO A 1 171 ? -9.580 -27.186 -1.959 1.00 60.12 171 PRO A N 1
ATOM 1422 C CA . PRO A 1 171 ? -8.838 -26.265 -1.107 1.00 60.12 171 PRO A CA 1
ATOM 1423 C C . PRO A 1 171 ? -7.552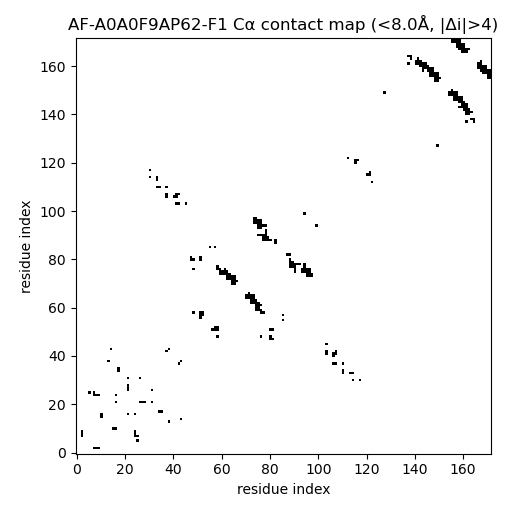 -25.810 -1.812 1.00 60.12 171 PRO A C 1
ATOM 1425 O O . PRO A 1 171 ? -6.874 -26.621 -2.443 1.00 60.12 171 PRO A O 1
ATOM 1428 N N . ILE A 1 172 ? -7.246 -24.516 -1.709 1.00 57.44 172 ILE A N 1
ATOM 1429 C CA . ILE A 1 172 ? -5.989 -23.898 -2.164 1.00 57.44 172 ILE A CA 1
ATOM 1430 C C . ILE A 1 172 ? -4.925 -24.052 -1.079 1.00 57.44 172 ILE A C 1
ATOM 1432 O O . ILE A 1 172 ? -5.256 -23.774 0.100 1.00 57.44 172 ILE A O 1
#

Organism: NCBI:txid412755